Protein AF-A0A4Q5XH71-F1 (afdb_monomer)

Foldseek 3Di:
DDDPPPPPQAEEEEEEEDQFDLDDDPDDDVRRDYPYQYADPPHFLVNSLVVLLVVLVVCVVVVHAHQEYEYGAHLDPDPSNLVSSLSSQLSQQVRNLVDPNHEYEYEGEDDPDDDDCRSSNVSVVSSPVVCDPGPYHYHYHYHYDDPDDDDPPDPDPCPPPDDDDDD

Structure (mmCIF, N/CA/C/O backbone):
data_AF-A0A4Q5XH71-F1
#
_entry.id   AF-A0A4Q5XH71-F1
#
loop_
_atom_site.group_PDB
_atom_site.id
_atom_site.type_symbol
_atom_site.label_atom_id
_atom_site.label_alt_id
_atom_site.label_comp_id
_atom_site.label_asym_id
_atom_site.label_entity_id
_atom_site.label_seq_id
_atom_site.pdbx_PDB_ins_code
_atom_site.Cartn_x
_atom_site.Cartn_y
_atom_site.Cartn_z
_atom_site.occupancy
_atom_site.B_iso_or_equiv
_atom_site.auth_seq_id
_atom_site.auth_comp_id
_atom_site.auth_asym_id
_atom_site.auth_atom_id
_atom_site.pdbx_PDB_model_num
ATOM 1 N N . MET A 1 1 ? 7.180 3.503 -44.249 1.00 38.59 1 MET A N 1
ATOM 2 C CA . MET A 1 1 ? 6.411 2.647 -43.318 1.00 38.59 1 MET A CA 1
ATOM 3 C C . MET A 1 1 ? 6.768 3.055 -41.897 1.00 38.59 1 MET A C 1
ATOM 5 O O . MET A 1 1 ? 7.850 2.720 -41.433 1.00 38.59 1 MET A O 1
ATOM 9 N N . GLN A 1 2 ? 5.926 3.861 -41.247 1.00 34.91 2 GLN A N 1
ATOM 10 C CA . GLN A 1 2 ? 6.113 4.229 -39.842 1.00 34.91 2 GLN A CA 1
ATOM 11 C C . GLN A 1 2 ? 5.672 3.042 -38.981 1.00 34.91 2 GLN A C 1
ATOM 13 O O . GLN A 1 2 ? 4.511 2.646 -39.003 1.00 34.91 2 GLN A O 1
ATOM 18 N N . ARG A 1 3 ? 6.624 2.433 -38.270 1.00 35.69 3 ARG A N 1
ATOM 19 C CA . ARG A 1 3 ? 6.344 1.479 -37.196 1.00 35.69 3 ARG A CA 1
ATOM 20 C C . ARG A 1 3 ? 5.726 2.287 -36.057 1.00 35.69 3 ARG A C 1
ATOM 22 O O . ARG A 1 3 ? 6.446 2.965 -35.331 1.00 35.69 3 ARG A O 1
ATOM 29 N N . THR A 1 4 ? 4.405 2.256 -35.925 1.00 38.50 4 THR A N 1
ATOM 30 C CA . THR A 1 4 ? 3.737 2.710 -34.704 1.00 38.50 4 THR A CA 1
ATOM 31 C C . THR A 1 4 ? 4.203 1.775 -33.595 1.00 38.50 4 THR A C 1
ATOM 33 O O . THR A 1 4 ? 3.807 0.611 -33.554 1.00 38.50 4 THR A O 1
ATOM 36 N N . LEU A 1 5 ? 5.132 2.242 -32.759 1.00 42.19 5 LEU A N 1
ATOM 37 C CA . LEU A 1 5 ? 5.493 1.550 -31.530 1.00 42.19 5 LEU A CA 1
ATOM 38 C C . LEU A 1 5 ? 4.205 1.457 -30.716 1.00 42.19 5 LEU A C 1
ATOM 40 O O . LEU A 1 5 ? 3.670 2.481 -30.296 1.00 42.19 5 LEU A O 1
ATOM 44 N N . ALA A 1 6 ? 3.674 0.246 -30.556 1.00 41.06 6 ALA A N 1
ATOM 45 C CA . ALA A 1 6 ? 2.669 -0.004 -29.544 1.00 41.06 6 ALA A CA 1
ATOM 46 C C . ALA A 1 6 ? 3.297 0.437 -28.221 1.00 41.06 6 ALA A C 1
ATOM 48 O O . ALA A 1 6 ? 4.255 -0.173 -27.750 1.00 41.06 6 ALA A O 1
ATOM 49 N N . THR A 1 7 ? 2.835 1.556 -27.673 1.00 49.91 7 THR A N 1
ATOM 50 C CA . THR A 1 7 ? 3.187 1.959 -26.318 1.00 49.91 7 THR A CA 1
ATOM 51 C C . THR A 1 7 ? 2.694 0.839 -25.418 1.00 49.91 7 THR A C 1
ATOM 53 O O . THR A 1 7 ? 1.482 0.672 -25.275 1.00 49.91 7 THR A O 1
ATOM 56 N N . SER A 1 8 ? 3.611 0.020 -24.896 1.00 56.09 8 SER A N 1
ATOM 57 C CA . SER A 1 8 ? 3.286 -1.026 -23.930 1.00 56.09 8 SER A CA 1
ATOM 58 C C . SER A 1 8 ? 2.454 -0.395 -22.821 1.00 56.09 8 SER A C 1
ATOM 60 O O . SER A 1 8 ? 2.914 0.516 -22.131 1.00 56.09 8 SER A O 1
ATOM 62 N N . ARG A 1 9 ? 1.191 -0.811 -22.732 1.00 65.25 9 ARG A N 1
ATOM 63 C CA . ARG A 1 9 ? 0.209 -0.241 -21.812 1.00 65.25 9 ARG A CA 1
ATOM 64 C C . ARG A 1 9 ? 0.712 -0.473 -20.388 1.00 65.25 9 ARG A C 1
ATOM 66 O O . ARG A 1 9 ? 0.871 -1.623 -19.981 1.00 65.25 9 ARG A O 1
ATOM 73 N N . LYS A 1 10 ? 1.017 0.597 -19.652 1.00 74.50 10 LYS A N 1
ATOM 74 C CA . LYS A 1 10 ? 1.518 0.485 -18.277 1.00 74.50 10 LYS A CA 1
ATOM 75 C C . LYS A 1 10 ? 0.351 0.115 -17.371 1.00 74.50 10 LYS A C 1
ATOM 77 O O . LYS A 1 10 ? -0.519 0.946 -17.126 1.00 74.50 10 LYS A O 1
ATOM 82 N N . LEU A 1 11 ? 0.320 -1.124 -16.883 1.00 81.94 11 LEU A N 1
ATOM 83 C CA . LEU A 1 11 ? -0.706 -1.557 -15.934 1.00 81.94 11 LEU A CA 1
ATOM 84 C C . LEU A 1 11 ? -0.510 -0.853 -14.589 1.00 81.94 11 LEU A C 1
ATOM 86 O O . LEU A 1 11 ? 0.622 -0.603 -14.164 1.00 81.94 11 LEU A O 1
ATOM 90 N N . ARG A 1 12 ? -1.621 -0.552 -13.914 1.00 86.62 12 ARG A N 1
ATOM 91 C CA . ARG A 1 12 ? -1.637 0.176 -12.640 1.00 86.62 12 ARG A CA 1
ATOM 92 C C . ARG A 1 12 ? -2.593 -0.477 -11.653 1.00 86.62 12 ARG A C 1
ATOM 94 O O . ARG A 1 12 ? -3.620 -1.020 -12.067 1.00 86.62 12 ARG A O 1
ATOM 101 N N . ILE A 1 13 ? -2.291 -0.366 -10.365 1.00 89.69 13 ILE A N 1
ATOM 102 C CA . ILE A 1 13 ? -3.168 -0.821 -9.282 1.00 89.69 13 ILE A CA 1
ATOM 103 C C . ILE A 1 13 ? -3.505 0.335 -8.335 1.00 89.69 13 ILE A C 1
ATOM 105 O O . ILE A 1 13 ? -2.633 1.113 -7.952 1.00 89.69 13 ILE A O 1
ATOM 109 N N . LEU A 1 14 ? -4.783 0.453 -7.980 1.00 90.81 14 LEU A N 1
ATOM 110 C CA . LEU A 1 14 ? -5.302 1.397 -6.997 1.00 90.81 14 LEU A CA 1
ATOM 111 C C . LEU A 1 14 ? -5.895 0.616 -5.830 1.00 90.81 14 LEU A C 1
ATOM 113 O O . LEU A 1 14 ? -6.862 -0.126 -6.004 1.00 90.81 14 LEU A O 1
ATOM 117 N N . VAL A 1 15 ? -5.332 0.812 -4.647 1.00 92.62 15 VAL A N 1
ATOM 118 C CA . VAL A 1 15 ? -5.810 0.238 -3.394 1.00 92.62 15 VAL A CA 1
ATOM 119 C C . VAL A 1 15 ? -6.383 1.363 -2.539 1.00 92.62 15 VAL A C 1
ATOM 121 O O . VAL A 1 15 ? -5.739 2.393 -2.359 1.00 92.62 15 VAL A O 1
ATOM 124 N N . VAL A 1 16 ? -7.613 1.198 -2.054 1.00 91.75 16 VAL A N 1
ATOM 125 C CA . VAL A 1 16 ? -8.345 2.253 -1.336 1.00 91.75 16 VAL A CA 1
ATOM 126 C C . VAL A 1 16 ? -8.835 1.725 0.001 1.00 91.75 16 VAL A C 1
ATOM 128 O O . VAL A 1 16 ? -9.719 0.867 0.035 1.00 91.75 16 VAL A O 1
ATOM 131 N N . GLU A 1 17 ? -8.286 2.251 1.092 1.00 92.06 17 GLU A N 1
ATOM 132 C CA . GLU A 1 17 ? -8.767 1.976 2.446 1.00 92.06 17 GLU A CA 1
ATOM 133 C C . GLU A 1 17 ? -10.147 2.593 2.690 1.00 92.06 17 GLU A C 1
ATOM 135 O O . GLU A 1 17 ? -10.548 3.600 2.095 1.00 92.06 17 GLU A O 1
ATOM 140 N N . ARG A 1 18 ? -10.898 2.003 3.618 1.00 89.56 18 ARG A N 1
ATOM 141 C CA . ARG A 1 18 ? -12.190 2.543 4.025 1.00 89.56 18 ARG A CA 1
ATOM 142 C C . ARG A 1 18 ? -11.977 3.851 4.783 1.00 89.56 18 ARG A C 1
ATOM 144 O O . ARG A 1 18 ? -11.308 3.873 5.803 1.00 89.56 18 ARG A O 1
ATOM 151 N N . GLY A 1 19 ? -12.632 4.918 4.332 1.00 83.81 19 GLY A N 1
ATOM 152 C CA . GLY A 1 19 ? -12.467 6.252 4.921 1.00 83.81 19 GLY A CA 1
ATOM 153 C C . GLY A 1 19 ? -11.311 7.047 4.311 1.00 83.81 19 GLY A C 1
ATOM 154 O O . GLY A 1 19 ? -11.119 8.200 4.682 1.00 83.81 19 GLY A O 1
ATOM 155 N N . ALA A 1 20 ? -10.591 6.471 3.342 1.00 83.75 20 ALA A N 1
ATOM 156 C CA . ALA A 1 20 ? -9.659 7.213 2.509 1.00 83.75 20 ALA A CA 1
ATOM 157 C C . ALA A 1 20 ? -10.387 8.301 1.688 1.00 83.75 20 ALA A C 1
ATOM 159 O O . ALA A 1 20 ? -11.577 8.158 1.371 1.00 83.75 20 ALA A O 1
ATOM 160 N N . PRO A 1 21 ? -9.695 9.391 1.311 1.00 73.06 21 PRO A N 1
ATOM 161 C CA . PRO A 1 21 ? -10.295 10.478 0.548 1.00 73.06 21 PRO A CA 1
ATOM 162 C C . PRO A 1 21 ? -10.870 9.992 -0.791 1.00 73.06 21 PRO A C 1
ATOM 164 O O . PRO A 1 21 ? -10.240 9.261 -1.551 1.00 73.06 21 PRO A O 1
ATOM 167 N N . SER A 1 22 ? -12.069 10.471 -1.126 1.00 64.06 22 SER A N 1
ATOM 168 C CA . SER A 1 22 ? -12.858 10.057 -2.299 1.00 64.06 22 SER A CA 1
ATOM 169 C C . SER A 1 22 ? -12.345 10.579 -3.650 1.00 64.06 22 SER A C 1
ATOM 171 O O . SER A 1 22 ? -12.979 10.374 -4.680 1.00 64.06 22 SER A O 1
ATOM 173 N N . ARG A 1 23 ? -11.182 11.235 -3.687 1.00 61.84 23 ARG A N 1
ATOM 174 C CA . ARG A 1 23 ? -10.465 11.567 -4.927 1.00 61.84 23 ARG A CA 1
ATOM 175 C C . ARG A 1 23 ? -9.049 11.022 -4.808 1.00 61.84 23 ARG A C 1
ATOM 177 O O . ARG A 1 23 ? -8.373 11.417 -3.874 1.00 61.84 23 ARG A O 1
ATOM 184 N N . GLY A 1 24 ? -8.591 10.203 -5.754 1.00 55.28 24 GLY A N 1
ATOM 185 C CA . GLY A 1 24 ? -7.161 9.909 -5.948 1.00 55.28 24 GLY A CA 1
ATOM 186 C C . GLY A 1 24 ? -6.452 11.065 -6.661 1.00 55.28 24 GLY A C 1
ATOM 187 O O . GLY A 1 24 ? -7.115 11.966 -7.186 1.00 55.28 24 GLY A O 1
ATOM 188 N N . GLY A 1 25 ? -5.125 11.152 -6.565 1.00 52.38 25 GLY A N 1
ATOM 189 C CA . GLY A 1 25 ? -4.332 12.257 -7.103 1.00 52.38 25 GLY A CA 1
ATOM 190 C C . GLY A 1 25 ? -4.459 12.317 -8.615 1.00 52.38 25 GLY A C 1
ATOM 191 O O . GLY A 1 25 ? -4.619 11.295 -9.283 1.00 52.38 25 GLY A O 1
ATOM 192 N N . SER A 1 26 ? -4.441 13.526 -9.169 1.00 49.66 26 SER A N 1
ATOM 193 C CA . SER A 1 26 ? -4.494 13.773 -10.608 1.00 49.66 26 SER A CA 1
ATOM 194 C C . SER A 1 26 ? -3.313 13.098 -11.319 1.00 49.66 26 SER A C 1
ATOM 196 O O . SER A 1 26 ? -2.211 13.631 -11.341 1.00 49.66 26 SER A O 1
ATOM 198 N N . GLY A 1 27 ? -3.555 11.923 -11.895 1.00 51.88 27 GLY A N 1
ATOM 199 C CA . GLY A 1 27 ? -2.577 11.169 -12.696 1.00 51.88 27 GLY A CA 1
ATOM 200 C C . GLY A 1 27 ? -3.168 9.966 -13.443 1.00 51.88 27 GLY A C 1
ATOM 201 O O . GLY A 1 27 ? -2.504 9.342 -14.275 1.00 51.88 27 GLY A O 1
ATOM 202 N N . TRP A 1 28 ? -4.436 9.649 -13.178 1.00 56.28 28 TRP A N 1
ATOM 203 C CA . TRP A 1 28 ? -5.183 8.592 -13.843 1.00 56.28 28 TRP A CA 1
ATOM 204 C C . TRP A 1 28 ? -5.769 9.131 -15.144 1.00 56.28 28 TRP A C 1
ATOM 206 O O . TRP A 1 28 ? -6.770 9.841 -15.141 1.00 56.28 28 TRP A O 1
ATOM 216 N N . THR A 1 29 ? -5.128 8.818 -16.266 1.00 52.59 29 THR A N 1
ATOM 217 C CA . THR A 1 29 ? -5.777 8.914 -17.572 1.00 52.59 29 THR A CA 1
ATOM 218 C C . THR A 1 29 ? -6.475 7.582 -17.848 1.00 52.59 29 THR A C 1
ATOM 220 O O . THR A 1 29 ? -5.894 6.515 -17.644 1.00 52.59 29 THR A O 1
ATOM 223 N N . ASP A 1 30 ? -7.724 7.630 -18.319 1.00 51.88 30 ASP A N 1
ATOM 224 C CA . ASP A 1 30 ? -8.590 6.458 -18.571 1.00 51.88 30 ASP A CA 1
ATOM 225 C C . ASP A 1 30 ? -7.985 5.408 -19.527 1.00 51.88 30 ASP A C 1
ATOM 227 O O . ASP A 1 30 ? -8.484 4.288 -19.650 1.00 51.88 30 ASP A O 1
ATOM 231 N N . ALA A 1 31 ? -6.892 5.753 -20.210 1.00 48.69 31 ALA A N 1
ATOM 232 C CA . ALA A 1 31 ? -6.259 4.934 -21.228 1.00 48.69 31 ALA A CA 1
ATOM 233 C C . ALA A 1 31 ? -5.644 3.627 -20.696 1.00 48.69 31 ALA A C 1
ATOM 235 O O . ALA A 1 31 ? -5.498 2.703 -21.490 1.00 48.69 31 ALA A O 1
ATOM 236 N N . ASP A 1 32 ? -5.361 3.478 -19.394 1.00 56.06 32 ASP A N 1
ATOM 237 C CA . ASP A 1 32 ? -4.611 2.321 -18.853 1.00 56.06 32 ASP A CA 1
ATOM 238 C C . ASP A 1 32 ? -5.394 1.377 -17.919 1.00 56.06 32 ASP A C 1
ATOM 240 O O . ASP A 1 32 ? -4.880 0.311 -17.599 1.00 56.06 32 ASP A O 1
ATOM 244 N N . GLY A 1 33 ? -6.641 1.696 -17.548 1.00 60.84 33 GLY A N 1
ATOM 245 C CA . GLY A 1 33 ? -7.542 0.799 -16.803 1.00 60.84 33 GLY A CA 1
ATOM 246 C C . GLY A 1 33 ? -6.988 0.264 -15.466 1.00 60.84 33 GLY A C 1
ATOM 247 O O . GLY A 1 33 ? -6.456 -0.846 -15.451 1.00 60.84 33 GLY A O 1
ATOM 248 N N . PRO A 1 34 ? -7.129 0.990 -14.335 1.00 73.31 34 PRO A N 1
ATOM 249 C CA . PRO A 1 34 ? -6.729 0.489 -13.018 1.00 73.31 34 PRO A CA 1
ATOM 250 C C . PRO A 1 34 ? -7.267 -0.903 -12.706 1.00 73.31 34 PRO A C 1
ATOM 252 O O . PRO A 1 34 ? -8.466 -1.157 -12.842 1.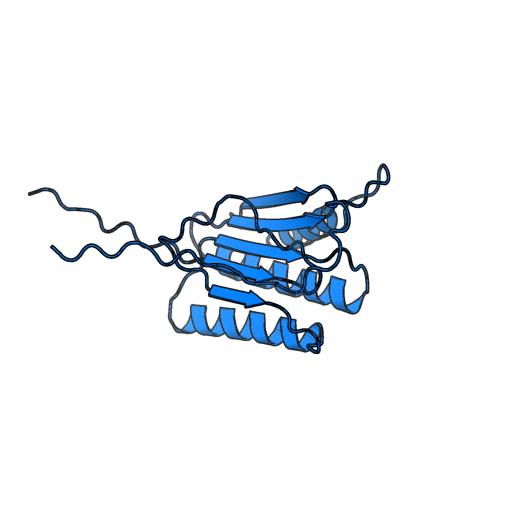00 73.31 34 PRO A O 1
ATOM 255 N N . VAL A 1 35 ? -6.426 -1.741 -12.107 1.00 87.25 35 VAL A N 1
ATOM 256 C CA . VAL A 1 35 ? -6.928 -2.750 -11.176 1.00 87.25 35 VAL A CA 1
ATOM 257 C C . VAL A 1 35 ? -7.280 -2.038 -9.874 1.00 87.25 35 VAL A C 1
ATOM 259 O O . VAL A 1 35 ? -6.409 -1.498 -9.205 1.00 87.25 35 VAL A O 1
ATOM 262 N N . LEU A 1 36 ? -8.565 -2.006 -9.532 1.00 89.12 36 LEU A N 1
ATOM 263 C CA . LEU A 1 36 ? -9.069 -1.348 -8.329 1.00 89.12 36 LEU A CA 1
ATOM 264 C C . LEU A 1 36 ? -9.366 -2.376 -7.232 1.00 89.12 36 LEU A C 1
ATOM 266 O O . LEU A 1 36 ? -10.096 -3.340 -7.464 1.00 89.12 36 LEU A O 1
ATOM 270 N N . VAL A 1 37 ? -8.851 -2.134 -6.027 1.00 92.44 37 VAL A N 1
ATOM 271 C CA . VAL A 1 37 ? -9.149 -2.909 -4.818 1.00 92.44 37 VAL A CA 1
ATOM 272 C C . VAL A 1 37 ? -9.565 -1.942 -3.706 1.00 92.44 37 VAL A C 1
ATOM 274 O O . VAL A 1 37 ? -8.736 -1.267 -3.110 1.00 92.44 37 VAL A O 1
ATOM 277 N N . MET A 1 38 ? -10.869 -1.841 -3.438 1.00 93.25 38 MET A N 1
ATOM 278 C CA . MET A 1 38 ? -11.417 -0.964 -2.389 1.00 93.25 38 MET A CA 1
ATOM 279 C C . MET A 1 38 ? -11.862 -1.766 -1.174 1.00 93.25 38 MET A C 1
ATOM 281 O O . MET A 1 38 ? -12.571 -2.757 -1.359 1.00 93.25 38 MET A O 1
ATOM 285 N N . GLN A 1 39 ? -11.531 -1.313 0.034 1.00 94.00 39 GLN A N 1
ATOM 286 C CA . GLN A 1 39 ? -11.989 -1.930 1.277 1.00 94.00 39 GLN A CA 1
ATOM 287 C C . GLN A 1 39 ? -13.507 -1.774 1.445 1.00 94.00 39 GLN A C 1
ATOM 289 O O . GLN A 1 39 ? -14.052 -0.670 1.358 1.00 94.00 39 GLN A O 1
ATOM 294 N N . MET A 1 40 ? -14.211 -2.879 1.692 1.00 93.62 40 MET A N 1
ATOM 295 C CA . MET A 1 40 ? -15.670 -2.880 1.840 1.00 93.62 40 MET A CA 1
ATOM 296 C C . MET A 1 40 ? -16.098 -2.476 3.260 1.00 93.62 40 MET A C 1
ATOM 298 O O . MET A 1 40 ? -15.362 -2.646 4.228 1.00 93.62 40 MET A O 1
ATOM 302 N N . LYS A 1 41 ? -17.331 -1.968 3.416 1.00 89.12 41 LYS A N 1
ATOM 303 C CA . LYS A 1 41 ? -17.850 -1.434 4.695 1.00 89.12 41 LYS A CA 1
ATOM 304 C C . LYS A 1 41 ? -17.729 -2.411 5.876 1.00 89.12 41 LYS A C 1
ATOM 306 O O . LYS A 1 41 ? -17.531 -1.962 6.996 1.00 89.12 41 LYS A O 1
ATOM 311 N N . SER A 1 42 ? -17.864 -3.712 5.654 1.00 91.88 42 SER A N 1
ATOM 312 C CA . SER A 1 42 ? -17.792 -4.746 6.699 1.00 91.88 42 SER A CA 1
ATOM 313 C C . SER A 1 42 ? -16.533 -5.611 6.610 1.00 91.88 42 SER A C 1
ATOM 315 O O . SER A 1 42 ? -16.479 -6.671 7.223 1.00 91.88 42 SER A O 1
ATOM 317 N N . GLU A 1 43 ? -15.554 -5.212 5.800 1.00 94.69 43 GLU A N 1
ATOM 318 C CA . GLU A 1 43 ? -14.326 -5.975 5.602 1.00 94.69 43 GLU A CA 1
ATOM 319 C C . GLU A 1 43 ? -13.313 -5.634 6.692 1.00 94.69 43 GLU A C 1
ATOM 321 O O . GLU A 1 43 ? -12.993 -4.461 6.915 1.00 94.69 43 GLU A O 1
ATOM 326 N N . THR A 1 44 ? -12.811 -6.664 7.374 1.00 95.38 44 THR A N 1
ATOM 327 C CA . THR A 1 44 ? -11.733 -6.504 8.352 1.00 95.38 44 THR A CA 1
ATOM 328 C C . THR A 1 44 ? -10.438 -6.092 7.645 1.00 95.38 44 THR A C 1
ATOM 330 O O . THR A 1 44 ? -10.250 -6.446 6.476 1.00 95.38 44 THR A O 1
ATOM 333 N N . PRO A 1 45 ? -9.513 -5.397 8.331 1.00 94.81 45 PRO A N 1
ATOM 334 C CA . PRO A 1 45 ? -8.210 -5.064 7.756 1.00 94.81 45 PRO A CA 1
ATOM 335 C C . PRO A 1 45 ? -7.476 -6.296 7.194 1.00 94.81 45 PRO A C 1
ATOM 337 O O . PRO A 1 45 ? -7.030 -6.282 6.052 1.00 94.81 45 PRO A O 1
ATOM 340 N N . SER A 1 46 ? -7.483 -7.419 7.916 1.00 96.12 46 SER A N 1
ATOM 341 C CA . SER A 1 46 ? -6.868 -8.676 7.464 1.00 96.12 46 SER A CA 1
ATOM 342 C C . SER A 1 46 ? -7.494 -9.273 6.196 1.00 96.12 46 SER A C 1
ATOM 344 O O . SER A 1 46 ? -6.776 -9.756 5.322 1.00 96.12 46 SER A O 1
ATOM 346 N N . ALA A 1 47 ? -8.824 -9.235 6.057 1.00 97.25 47 ALA A N 1
ATOM 347 C CA . ALA A 1 47 ? -9.502 -9.723 4.855 1.00 97.25 47 ALA A CA 1
ATOM 348 C C . ALA A 1 47 ? -9.202 -8.824 3.645 1.00 97.25 47 ALA A C 1
ATOM 350 O O . ALA A 1 47 ? -9.004 -9.314 2.531 1.00 97.25 47 ALA A O 1
ATOM 351 N N . PHE A 1 48 ? -9.111 -7.513 3.881 1.00 96.88 48 PHE A N 1
ATOM 352 C CA . PHE A 1 48 ? -8.699 -6.549 2.871 1.00 96.88 48 PHE A CA 1
ATOM 353 C C . PHE A 1 48 ? -7.249 -6.776 2.424 1.00 96.88 48 PHE A C 1
ATOM 355 O O . PHE A 1 48 ? -6.995 -6.852 1.221 1.00 96.88 48 PHE A O 1
ATOM 362 N N . GLU A 1 49 ? -6.324 -6.967 3.373 1.00 97.38 49 GLU A N 1
ATOM 363 C CA . GLU A 1 49 ? -4.927 -7.342 3.118 1.00 97.38 49 GLU A CA 1
ATOM 364 C C . GLU A 1 49 ? -4.854 -8.565 2.201 1.00 97.38 49 GLU A C 1
ATOM 366 O O . GLU A 1 49 ? -4.257 -8.509 1.124 1.00 97.38 49 GLU A O 1
ATOM 371 N N . GLN A 1 50 ? -5.527 -9.652 2.591 1.00 97.75 50 GLN A N 1
ATOM 372 C CA . GLN A 1 50 ? -5.524 -10.904 1.845 1.00 97.75 50 GLN A CA 1
ATOM 373 C C . GLN A 1 50 ? -6.005 -10.701 0.404 1.00 97.75 50 GLN A C 1
ATOM 375 O O . GLN A 1 50 ? -5.357 -11.173 -0.527 1.00 97.75 50 GLN A O 1
ATOM 380 N N . ARG A 1 51 ? -7.090 -9.951 0.193 1.00 97.19 51 ARG A N 1
ATOM 381 C CA . ARG A 1 51 ? -7.629 -9.699 -1.150 1.00 97.19 51 ARG A CA 1
ATOM 382 C C . ARG A 1 51 ? -6.687 -8.867 -2.022 1.00 97.19 51 ARG A C 1
ATOM 384 O O . ARG A 1 51 ? -6.613 -9.090 -3.233 1.00 97.19 51 ARG A O 1
ATOM 391 N N . VAL A 1 52 ? -5.956 -7.920 -1.434 1.00 96.62 52 VAL A N 1
ATOM 392 C CA . VAL A 1 52 ? -4.907 -7.176 -2.147 1.00 96.62 52 VAL A CA 1
ATOM 393 C C . VAL A 1 52 ? -3.773 -8.120 -2.554 1.00 96.62 52 VAL A C 1
ATOM 395 O O . VAL A 1 52 ? -3.386 -8.130 -3.723 1.00 96.62 52 VAL A O 1
ATOM 398 N N . LEU A 1 53 ? -3.284 -8.950 -1.629 1.00 96.62 53 LEU A N 1
ATOM 399 C CA . LEU A 1 53 ? -2.212 -9.914 -1.894 1.00 96.62 53 LEU A CA 1
ATOM 400 C C . LEU A 1 53 ? -2.612 -10.950 -2.949 1.00 96.62 53 LEU A C 1
ATOM 402 O O . LEU A 1 53 ? -1.838 -11.221 -3.864 1.00 96.62 53 LEU A O 1
ATOM 406 N N . GLU A 1 54 ? -3.835 -11.476 -2.885 1.00 96.19 54 GLU A N 1
ATOM 407 C CA . GLU A 1 54 ? -4.392 -12.369 -3.904 1.00 96.19 54 GLU A CA 1
ATOM 408 C C . GLU A 1 54 ? -4.401 -11.699 -5.280 1.00 96.19 54 GLU A C 1
ATOM 410 O O . GLU A 1 54 ? -4.063 -12.325 -6.287 1.00 96.19 54 GLU A O 1
ATOM 415 N N . ARG A 1 55 ? -4.736 -10.405 -5.347 1.00 93.94 55 ARG A N 1
ATOM 416 C CA . ARG A 1 55 ? -4.750 -9.672 -6.615 1.00 93.94 55 ARG A CA 1
ATOM 417 C C . ARG A 1 55 ? -3.351 -9.481 -7.196 1.00 93.94 55 ARG A C 1
ATOM 419 O O . ARG A 1 55 ? -3.204 -9.610 -8.413 1.00 93.94 55 ARG A O 1
ATOM 426 N N . LEU A 1 56 ? -2.358 -9.202 -6.352 1.00 92.88 56 LEU A N 1
ATOM 427 C CA . LEU A 1 56 ? -0.952 -9.121 -6.755 1.00 92.88 56 LEU A CA 1
ATOM 428 C C . LEU A 1 56 ? -0.432 -10.483 -7.222 1.00 92.88 56 LEU A C 1
ATOM 430 O O . LEU A 1 56 ? 0.123 -10.572 -8.313 1.00 92.88 56 LEU A O 1
ATOM 434 N N . ALA A 1 57 ? -0.708 -11.552 -6.474 1.00 92.88 57 ALA A N 1
ATOM 435 C CA . ALA A 1 57 ? -0.310 -12.909 -6.839 1.00 92.88 57 ALA A CA 1
ATOM 436 C C . ALA A 1 57 ? -0.923 -13.359 -8.177 1.00 92.88 57 ALA A C 1
ATOM 438 O O . ALA A 1 57 ? -0.250 -13.981 -8.999 1.00 92.88 57 ALA A O 1
ATOM 439 N N . LEU A 1 58 ? -2.193 -13.018 -8.436 1.00 91.88 58 LEU A N 1
ATOM 440 C CA . LEU A 1 58 ? -2.831 -13.260 -9.733 1.00 91.88 58 LEU A CA 1
ATOM 441 C C . LEU A 1 58 ? -2.138 -12.485 -10.861 1.00 91.88 58 LEU A C 1
ATOM 443 O O . LEU A 1 58 ? -1.912 -13.050 -11.927 1.00 91.88 58 LEU A O 1
ATOM 447 N N . ALA A 1 59 ? -1.789 -11.215 -10.634 1.00 89.25 59 ALA A N 1
ATOM 448 C CA . ALA A 1 59 ? -1.073 -10.416 -11.624 1.00 89.25 59 ALA A CA 1
ATOM 449 C C . ALA A 1 59 ? 0.307 -11.017 -11.939 1.00 89.25 59 ALA A C 1
ATOM 451 O O . ALA A 1 59 ? 0.636 -11.198 -13.107 1.00 89.25 59 ALA A O 1
ATOM 452 N N . GLU A 1 60 ? 1.063 -11.419 -10.917 1.00 89.44 60 GLU A N 1
ATOM 453 C CA . GLU A 1 60 ? 2.370 -12.070 -11.076 1.00 89.44 60 GLU A CA 1
ATOM 454 C C . GLU A 1 60 ? 2.268 -13.384 -11.850 1.00 89.44 60 GLU A C 1
ATOM 456 O O . GLU A 1 60 ? 3.041 -13.618 -12.780 1.00 89.44 60 GLU A O 1
ATOM 461 N N . ARG A 1 61 ? 1.281 -14.221 -11.512 1.00 89.56 61 ARG A N 1
ATOM 462 C CA . ARG A 1 61 ? 1.037 -15.494 -12.200 1.00 89.56 61 ARG A CA 1
ATOM 463 C C . ARG A 1 61 ? 0.715 -15.296 -13.679 1.00 89.56 61 ARG A C 1
ATOM 465 O O . ARG A 1 61 ? 1.162 -16.082 -14.510 1.00 89.56 61 ARG A O 1
ATOM 472 N N . ASP A 1 62 ? -0.048 -14.258 -13.998 1.00 87.31 62 ASP A N 1
ATOM 473 C CA . ASP A 1 6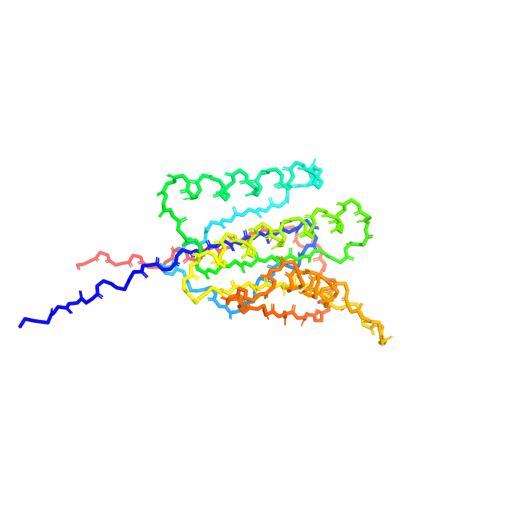2 ? -0.470 -13.949 -15.363 1.00 87.31 62 ASP A CA 1
ATOM 474 C C . ASP A 1 62 ? 0.584 -13.109 -16.127 1.00 87.31 62 ASP A C 1
ATOM 476 O O . ASP A 1 62 ? 0.317 -12.655 -17.239 1.00 87.31 62 ASP A O 1
ATOM 480 N N . LEU A 1 63 ? 1.781 -12.905 -15.550 1.00 84.69 63 LEU A N 1
ATOM 481 C CA . LEU A 1 63 ? 2.867 -12.065 -16.084 1.00 84.69 63 LEU A CA 1
ATOM 482 C C . LEU A 1 63 ? 2.429 -10.617 -16.369 1.00 84.69 63 LEU A C 1
ATOM 484 O O . LEU A 1 63 ? 2.934 -9.942 -17.269 1.00 84.69 63 LEU A O 1
ATOM 488 N N . HIS A 1 64 ? 1.472 -10.132 -15.584 1.00 85.75 64 HIS A N 1
ATOM 489 C CA . HIS A 1 64 ? 1.037 -8.748 -15.576 1.00 85.75 64 HIS A CA 1
ATOM 490 C C . HIS A 1 64 ? 1.839 -7.961 -14.542 1.00 85.75 64 HIS A C 1
ATOM 492 O O . HIS A 1 64 ? 1.832 -8.272 -13.353 1.00 85.75 64 HIS A O 1
ATOM 498 N N . HIS A 1 65 ? 2.492 -6.899 -15.003 1.00 84.81 65 HIS A N 1
ATOM 499 C CA . HIS A 1 65 ? 3.370 -6.082 -14.173 1.00 84.81 65 HIS A CA 1
ATOM 500 C 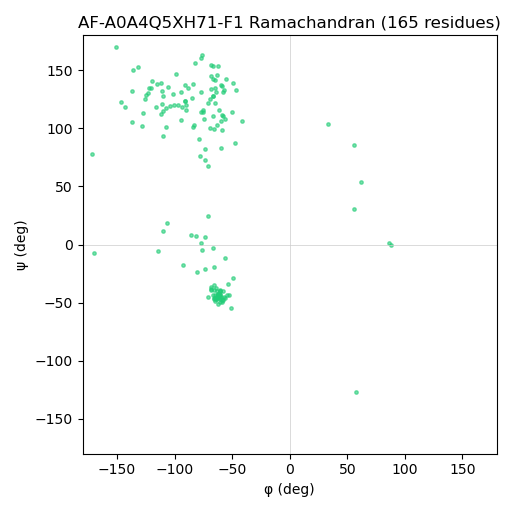C . HIS A 1 65 ? 2.751 -4.713 -13.921 1.00 84.81 65 HIS A C 1
ATOM 502 O O . HIS A 1 65 ? 2.581 -3.918 -14.856 1.00 84.81 65 HIS A O 1
ATOM 508 N N . PHE A 1 66 ? 2.426 -4.415 -12.661 1.00 87.44 66 PHE A N 1
ATOM 509 C CA . PHE A 1 66 ? 2.022 -3.063 -12.293 1.00 87.44 66 PHE A CA 1
ATOM 510 C C . PHE A 1 66 ? 3.251 -2.158 -12.242 1.00 87.44 66 PHE A C 1
ATOM 512 O O . PHE A 1 66 ? 4.135 -2.329 -11.409 1.00 87.44 66 PHE A O 1
ATOM 519 N N . HIS A 1 67 ? 3.284 -1.167 -13.129 1.00 86.62 67 HIS A N 1
ATOM 520 C CA . HIS A 1 67 ? 4.349 -0.161 -13.169 1.00 86.62 67 HIS A CA 1
ATOM 521 C C . HIS A 1 67 ? 4.114 0.935 -12.126 1.00 86.62 67 HIS A C 1
ATOM 523 O O . HIS A 1 67 ? 5.038 1.620 -11.697 1.00 86.62 67 HIS A O 1
ATOM 529 N N . THR A 1 68 ? 2.855 1.099 -11.724 1.00 87.44 68 THR A N 1
ATOM 530 C CA . THR A 1 68 ? 2.437 2.098 -10.753 1.00 87.44 68 THR A CA 1
ATOM 531 C C . THR A 1 68 ? 1.446 1.486 -9.777 1.00 87.44 68 THR A C 1
ATOM 533 O O . THR A 1 68 ? 0.466 0.859 -10.194 1.00 87.44 68 THR A O 1
ATOM 536 N N . ALA A 1 69 ? 1.673 1.717 -8.489 1.00 90.25 69 ALA A N 1
ATOM 537 C CA . ALA A 1 69 ? 0.733 1.405 -7.427 1.00 90.25 69 ALA A CA 1
ATOM 538 C C . ALA A 1 69 ? 0.341 2.677 -6.681 1.00 90.25 69 ALA A C 1
ATOM 540 O O . ALA A 1 69 ? 1.182 3.528 -6.401 1.00 90.25 69 ALA A O 1
ATOM 541 N N . THR A 1 70 ? -0.930 2.791 -6.321 1.00 90.38 70 THR A N 1
ATOM 542 C CA . THR A 1 70 ? -1.419 3.848 -5.436 1.00 90.38 70 THR A CA 1
ATOM 543 C C . THR A 1 70 ? -2.134 3.218 -4.255 1.00 90.38 70 THR A C 1
ATOM 545 O O . THR A 1 70 ? -3.032 2.402 -4.452 1.00 90.38 70 THR A O 1
ATOM 548 N N . LEU A 1 71 ? -1.761 3.623 -3.044 1.00 92.06 71 LEU A N 1
ATOM 549 C CA . LEU A 1 71 ? -2.468 3.305 -1.810 1.00 92.06 71 LEU A CA 1
ATOM 550 C C . LEU A 1 71 ? -3.085 4.591 -1.254 1.00 92.06 71 LEU A C 1
ATOM 552 O O . LEU A 1 71 ? -2.361 5.498 -0.845 1.00 92.06 71 LEU A O 1
ATOM 556 N N . LEU A 1 72 ? -4.417 4.667 -1.259 1.00 89.44 72 LEU A N 1
ATOM 557 C CA . LEU A 1 72 ? -5.169 5.721 -0.579 1.00 89.44 72 LEU A CA 1
ATOM 558 C C . LEU A 1 72 ? -5.476 5.252 0.842 1.00 89.44 72 LEU A C 1
ATOM 560 O O . LEU A 1 72 ? -6.211 4.278 1.019 1.00 89.44 72 LEU A O 1
ATOM 564 N N . THR A 1 73 ? -4.930 5.946 1.832 1.00 88.31 73 THR A N 1
ATOM 565 C CA . THR A 1 73 ? -5.046 5.585 3.244 1.00 88.31 73 THR A CA 1
ATOM 566 C C . THR A 1 73 ? -6.133 6.401 3.933 1.00 88.31 73 THR A C 1
ATOM 568 O O . THR A 1 73 ? -6.374 7.568 3.605 1.00 88.31 73 THR A O 1
ATOM 571 N N . ALA A 1 74 ? -6.798 5.789 4.905 1.00 83.69 74 ALA A N 1
ATOM 572 C CA . ALA A 1 74 ? -7.648 6.500 5.851 1.00 83.69 74 ALA A CA 1
ATOM 573 C C . ALA A 1 74 ? -6.790 7.220 6.906 1.00 83.69 74 ALA A C 1
ATOM 575 O O . ALA A 1 74 ? -5.627 6.868 7.098 1.00 83.69 74 ALA A O 1
ATOM 576 N N . SER A 1 75 ? -7.369 8.184 7.628 1.00 79.94 75 SER A N 1
ATOM 577 C CA . SER A 1 75 ? -6.722 8.808 8.797 1.00 79.94 75 SER A CA 1
ATOM 578 C C . SER A 1 75 ? -6.767 7.941 10.062 1.00 79.94 75 SER A C 1
ATOM 580 O O . SER A 1 75 ? -6.301 8.365 11.111 1.00 79.94 75 SER A O 1
ATOM 582 N N . SER A 1 76 ? -7.348 6.735 9.992 1.00 81.12 76 SER A N 1
ATO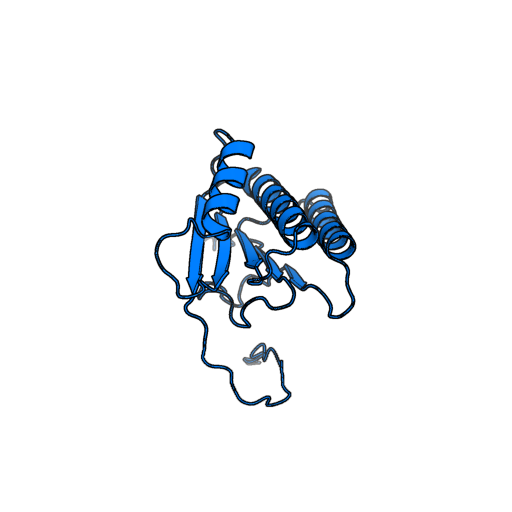M 583 C CA . SER A 1 76 ? -7.406 5.829 11.141 1.00 81.12 76 SER A CA 1
ATOM 584 C C . SER A 1 76 ? -6.009 5.335 11.526 1.00 81.12 76 SER A C 1
ATOM 586 O O . SER A 1 76 ? -5.293 4.774 10.688 1.00 81.12 76 SER A O 1
ATOM 588 N N . GLU A 1 77 ? -5.690 5.490 12.810 1.00 80.69 77 GLU A N 1
ATOM 589 C CA . GLU A 1 77 ? -4.463 5.028 13.472 1.00 80.69 77 GLU A CA 1
ATOM 590 C C . GLU A 1 77 ? -4.719 3.809 14.379 1.00 80.69 77 GLU A C 1
ATOM 592 O O . GLU A 1 77 ? -3.923 3.494 15.262 1.00 80.69 77 GLU A O 1
ATOM 597 N N . GLU A 1 78 ? -5.842 3.105 14.188 1.00 88.12 78 GLU A N 1
ATOM 598 C CA . GLU A 1 78 ? -6.057 1.807 14.836 1.00 88.12 78 GLU A CA 1
ATOM 599 C C . GLU A 1 78 ? -4.932 0.833 14.446 1.00 88.12 78 GLU A C 1
ATOM 601 O O . GLU A 1 78 ? -4.632 0.672 13.261 1.00 88.12 78 GLU A O 1
ATOM 606 N N . GLU A 1 79 ? -4.338 0.155 15.432 1.00 89.19 79 GLU A N 1
ATOM 607 C CA . GLU A 1 79 ? -3.127 -0.668 15.266 1.00 89.19 79 GLU A CA 1
ATOM 608 C C . GLU A 1 79 ? -3.259 -1.728 14.158 1.00 89.19 79 GLU A C 1
ATOM 610 O O . GLU A 1 79 ? -2.369 -1.870 13.315 1.00 89.19 79 GLU A O 1
ATOM 615 N N . ASP A 1 80 ? -4.401 -2.420 14.094 1.00 90.75 80 ASP A N 1
ATOM 616 C CA . ASP A 1 80 ? -4.683 -3.424 13.059 1.00 90.75 80 ASP A CA 1
ATOM 617 C C . ASP A 1 80 ? -4.746 -2.807 11.653 1.00 90.75 80 ASP A C 1
ATOM 619 O O . ASP A 1 80 ? -4.287 -3.407 10.673 1.00 90.75 80 ASP A O 1
ATOM 623 N N . THR A 1 81 ? -5.302 -1.598 11.544 1.00 90.69 81 THR A N 1
ATOM 624 C CA . THR A 1 81 ? -5.399 -0.857 10.281 1.00 90.69 81 THR A CA 1
ATOM 625 C C . THR A 1 81 ? -4.021 -0.360 9.853 1.00 90.69 81 THR A C 1
ATOM 627 O O . THR A 1 81 ? -3.642 -0.556 8.699 1.00 90.69 81 THR A O 1
ATOM 630 N N . ALA A 1 82 ? -3.237 0.204 10.774 1.00 90.94 82 ALA A N 1
ATOM 631 C CA . ALA A 1 82 ? -1.873 0.657 10.510 1.00 90.94 82 ALA A CA 1
ATOM 632 C C . ALA A 1 82 ? -0.952 -0.503 10.084 1.00 90.94 82 ALA A C 1
ATOM 634 O O . ALA A 1 82 ? -0.249 -0.404 9.078 1.00 90.94 82 ALA A O 1
ATOM 635 N N . THR A 1 83 ? -1.028 -1.640 10.779 1.00 93.50 83 THR A N 1
ATOM 636 C CA . THR A 1 83 ? -0.261 -2.850 10.440 1.00 93.50 83 THR A CA 1
ATOM 637 C C . THR A 1 83 ? -0.651 -3.391 9.063 1.00 93.50 83 THR A C 1
ATOM 639 O O . THR A 1 83 ? 0.206 -3.739 8.250 1.00 93.50 83 THR A O 1
ATOM 642 N N . THR A 1 84 ? -1.952 -3.441 8.769 1.00 95.19 84 THR A N 1
ATOM 643 C CA . THR A 1 84 ? -2.468 -3.863 7.459 1.00 95.19 84 THR A CA 1
ATOM 644 C C . THR A 1 84 ? -1.971 -2.947 6.341 1.00 95.19 84 THR A C 1
ATOM 646 O O . THR A 1 84 ? -1.490 -3.422 5.311 1.00 95.19 84 THR A O 1
ATOM 649 N N . ARG A 1 85 ? -2.051 -1.632 6.553 1.00 94.88 85 ARG A N 1
ATOM 650 C CA . ARG A 1 85 ? -1.572 -0.604 5.626 1.00 94.88 85 ARG A CA 1
ATOM 651 C C . ARG A 1 85 ? -0.099 -0.785 5.298 1.00 94.88 85 ARG A C 1
ATOM 653 O O . ARG A 1 85 ? 0.274 -0.749 4.128 1.00 94.88 85 ARG A O 1
ATOM 660 N N . GLU A 1 86 ? 0.723 -1.016 6.318 1.00 94.81 86 GLU A N 1
ATOM 661 C CA . GLU A 1 86 ? 2.150 -1.278 6.155 1.00 94.81 86 GLU A CA 1
ATOM 662 C C . GLU A 1 86 ? 2.4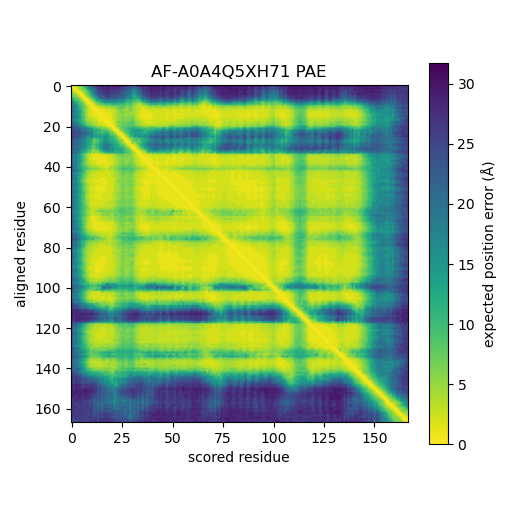02 -2.501 5.273 1.00 94.81 86 GLU A C 1
ATOM 664 O O . GLU A 1 86 ? 3.139 -2.421 4.287 1.00 94.81 86 GLU A O 1
ATOM 669 N N . ARG A 1 87 ? 1.735 -3.621 5.567 1.00 96.56 87 ARG A N 1
ATOM 670 C CA . ARG A 1 87 ? 1.880 -4.859 4.790 1.00 96.56 87 ARG A CA 1
ATOM 671 C C . ARG A 1 87 ? 1.443 -4.686 3.341 1.00 96.56 87 ARG A C 1
ATOM 673 O O . ARG A 1 87 ? 2.152 -5.129 2.436 1.00 96.56 87 ARG A O 1
ATOM 680 N N . ILE A 1 88 ? 0.323 -4.002 3.111 1.00 97.06 88 ILE A N 1
ATOM 681 C CA . ILE A 1 88 ? -0.159 -3.668 1.769 1.00 97.06 88 ILE A CA 1
ATOM 682 C C . ILE A 1 88 ? 0.864 -2.796 1.036 1.00 97.06 88 ILE A C 1
ATOM 684 O O . ILE A 1 88 ? 1.234 -3.116 -0.094 1.00 97.06 88 ILE A O 1
ATOM 688 N N . ALA A 1 89 ? 1.356 -1.725 1.662 1.00 94.88 89 ALA A N 1
ATOM 689 C CA . ALA A 1 89 ? 2.326 -0.824 1.047 1.00 94.88 89 ALA A CA 1
ATOM 690 C C . ALA A 1 89 ? 3.621 -1.559 0.674 1.00 94.88 89 ALA A C 1
ATOM 692 O O . ALA A 1 89 ? 4.114 -1.405 -0.442 1.00 94.88 89 ALA A O 1
ATOM 693 N N . LEU A 1 90 ? 4.131 -2.420 1.560 1.00 95.00 90 LEU A N 1
ATOM 694 C CA . LEU A 1 90 ? 5.298 -3.263 1.296 1.00 95.00 90 LEU A CA 1
ATOM 695 C C . LEU A 1 90 ? 5.064 -4.238 0.140 1.00 95.00 90 LEU A C 1
ATOM 697 O O . LEU A 1 90 ? 5.946 -4.409 -0.703 1.00 95.00 90 LEU A O 1
ATOM 701 N N . ALA A 1 91 ? 3.895 -4.876 0.081 1.00 94.75 91 ALA A N 1
ATOM 702 C CA . ALA A 1 91 ? 3.551 -5.795 -0.998 1.00 94.75 91 ALA A CA 1
ATOM 703 C C . ALA A 1 91 ? 3.471 -5.073 -2.350 1.00 94.75 91 ALA A C 1
ATOM 705 O O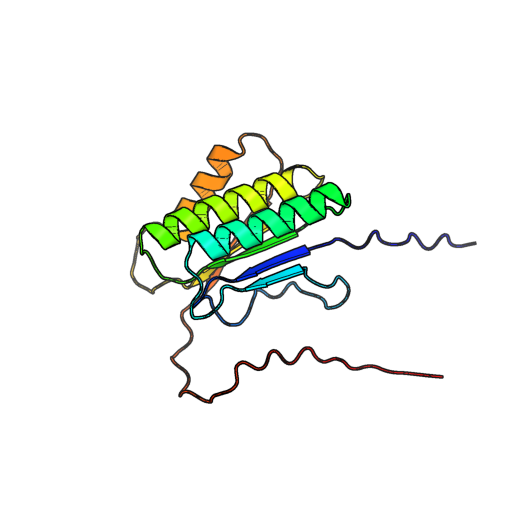 . ALA A 1 91 ? 4.091 -5.516 -3.317 1.00 94.75 91 ALA A O 1
ATOM 706 N N . LEU A 1 92 ? 2.793 -3.922 -2.397 1.00 93.62 92 LEU A N 1
ATOM 707 C CA . LEU A 1 92 ? 2.729 -3.060 -3.579 1.00 93.62 92 LEU A CA 1
ATOM 708 C C . LEU A 1 92 ? 4.127 -2.628 -4.028 1.00 93.62 92 LEU A C 1
ATOM 710 O O . LEU A 1 92 ? 4.471 -2.750 -5.202 1.00 93.62 92 LEU A O 1
ATOM 714 N N . ALA A 1 93 ? 4.957 -2.174 -3.090 1.00 91.56 93 ALA A N 1
ATOM 715 C CA . ALA A 1 93 ? 6.296 -1.702 -3.396 1.00 91.56 93 ALA A CA 1
ATOM 716 C C . ALA A 1 93 ? 7.210 -2.818 -3.918 1.00 91.56 93 ALA A C 1
ATOM 718 O O . ALA A 1 93 ? 7.988 -2.607 -4.845 1.00 91.56 93 ALA A O 1
ATOM 719 N N . ARG A 1 94 ? 7.109 -4.024 -3.348 1.00 90.94 94 ARG A N 1
ATOM 720 C CA . ARG A 1 94 ? 7.864 -5.196 -3.810 1.00 90.94 94 ARG A CA 1
ATOM 721 C C . ARG A 1 94 ? 7.432 -5.639 -5.197 1.00 90.94 94 ARG A C 1
ATOM 723 O O . ARG A 1 94 ? 8.308 -5.934 -6.006 1.00 90.94 94 ARG A O 1
ATOM 730 N N . HIS A 1 95 ? 6.124 -5.669 -5.444 1.00 90.25 95 HIS A N 1
ATOM 731 C CA . HIS A 1 95 ? 5.564 -6.034 -6.736 1.00 90.25 95 HIS A CA 1
ATOM 732 C C . HIS A 1 95 ? 6.002 -5.042 -7.819 1.00 90.25 95 HIS A C 1
ATOM 734 O O . HIS A 1 95 ? 6.568 -5.442 -8.830 1.00 90.25 95 HIS A O 1
ATOM 740 N N . CYS A 1 96 ? 5.820 -3.738 -7.589 1.00 87.19 96 CYS A N 1
ATOM 741 C CA . CYS A 1 96 ? 6.226 -2.723 -8.558 1.00 87.19 96 CYS A CA 1
ATOM 742 C C . CYS A 1 96 ? 7.753 -2.685 -8.722 1.00 87.19 96 CYS A C 1
ATOM 744 O O . CYS A 1 96 ? 8.251 -2.729 -9.842 1.00 87.19 96 CYS A O 1
ATOM 746 N N . GLY A 1 97 ? 8.514 -2.693 -7.624 1.00 84.19 97 GLY A N 1
ATOM 747 C CA . GLY A 1 97 ? 9.979 -2.625 -7.638 1.00 84.19 97 GLY A CA 1
ATOM 748 C C . GLY A 1 97 ? 10.693 -3.839 -8.248 1.00 84.19 97 GLY A C 1
ATOM 749 O O . GLY A 1 97 ? 11.918 -3.829 -8.329 1.00 84.19 97 GLY A O 1
ATOM 750 N N . ALA A 1 98 ? 9.971 -4.885 -8.661 1.00 81.88 98 ALA A N 1
ATOM 751 C CA . ALA A 1 98 ? 10.520 -5.972 -9.472 1.00 81.88 98 ALA A CA 1
ATOM 752 C C . ALA A 1 98 ? 10.717 -5.580 -10.954 1.00 81.88 98 ALA A C 1
ATOM 754 O O . ALA A 1 98 ? 11.259 -6.373 -11.727 1.00 81.88 98 ALA A O 1
ATOM 755 N N . HIS A 1 99 ? 10.287 -4.379 -11.355 1.00 75.12 99 HIS A N 1
ATOM 756 C CA . HIS A 1 99 ? 10.254 -3.925 -12.745 1.00 75.12 99 HIS A CA 1
ATOM 757 C C . HIS A 1 99 ? 10.861 -2.523 -12.916 1.00 75.12 99 HIS A C 1
ATOM 759 O O . HIS A 1 99 ? 10.845 -1.705 -11.995 1.00 75.12 99 HIS A O 1
ATOM 765 N N . ASP A 1 100 ? 11.396 -2.241 -14.110 1.00 66.00 100 ASP A N 1
ATOM 766 C CA . ASP A 1 100 ? 12.058 -0.967 -14.412 1.00 66.00 100 ASP A CA 1
ATOM 767 C C . ASP A 1 100 ? 11.082 0.224 -14.331 1.00 66.00 100 ASP A C 1
ATOM 769 O O . ASP A 1 100 ? 10.013 0.220 -14.946 1.00 66.00 100 ASP A O 1
ATOM 773 N N . ALA A 1 101 ? 11.497 1.277 -13.615 1.00 61.38 101 ALA A N 1
ATOM 774 C CA . ALA A 1 101 ? 10.771 2.541 -13.428 1.00 61.38 101 ALA A CA 1
ATOM 775 C C . ALA A 1 101 ? 9.410 2.410 -12.714 1.00 61.38 101 ALA A C 1
ATOM 777 O O . ALA A 1 101 ? 8.380 2.885 -13.203 1.00 61.38 101 ALA A O 1
ATOM 778 N N . ALA A 1 102 ? 9.435 1.785 -11.537 1.00 79.50 102 ALA A N 1
ATOM 779 C CA . ALA A 1 102 ? 8.283 1.629 -10.666 1.00 79.50 102 ALA A CA 1
ATOM 780 C C . ALA A 1 102 ? 8.025 2.833 -9.750 1.00 79.50 102 ALA A C 1
ATOM 782 O O . ALA A 1 102 ? 8.937 3.383 -9.124 1.00 79.50 102 ALA A O 1
ATOM 783 N N . GLU A 1 103 ? 6.750 3.191 -9.621 1.00 85.25 103 GLU A N 1
ATOM 784 C CA . GLU A 1 103 ? 6.289 4.270 -8.748 1.00 85.25 103 GLU A CA 1
ATOM 785 C C . GLU A 1 103 ? 5.255 3.748 -7.747 1.00 85.25 103 GLU A C 1
ATOM 787 O O . GLU A 1 103 ? 4.273 3.101 -8.123 1.00 85.25 103 GLU A O 1
ATOM 792 N N . LEU A 1 104 ? 5.461 4.064 -6.468 1.00 87.06 104 LEU A N 1
ATOM 793 C CA . LEU A 1 104 ? 4.477 3.882 -5.410 1.00 87.06 104 LEU A CA 1
ATOM 794 C C . LEU A 1 104 ? 3.991 5.249 -4.941 1.00 87.06 104 LEU A C 1
ATOM 796 O O . LEU A 1 104 ? 4.764 6.061 -4.442 1.00 87.06 104 LEU A O 1
ATOM 800 N N . PHE A 1 105 ? 2.693 5.472 -5.054 1.00 88.06 105 PHE A N 1
ATOM 801 C CA . PHE A 1 105 ? 2.017 6.644 -4.527 1.00 88.06 105 PHE A CA 1
ATOM 802 C C . PHE A 1 105 ? 1.342 6.267 -3.214 1.00 88.06 105 PHE A C 1
ATOM 804 O O . PHE A 1 105 ? 0.475 5.393 -3.188 1.00 88.06 105 PHE A O 1
ATOM 811 N N . LEU A 1 106 ? 1.724 6.933 -2.133 1.00 86.12 106 LEU A N 1
ATOM 812 C CA . LEU A 1 106 ? 1.010 6.880 -0.866 1.00 86.12 106 LEU A CA 1
ATOM 813 C C . LEU A 1 106 ? 0.234 8.190 -0.740 1.00 86.12 106 LEU A C 1
ATOM 815 O O . LEU A 1 106 ? 0.830 9.269 -0.761 1.00 86.12 106 LEU A O 1
ATOM 819 N N . GLU A 1 107 ? -1.090 8.116 -0.649 1.00 86.06 107 GLU A N 1
ATOM 820 C CA . GLU A 1 107 ? -1.922 9.304 -0.453 1.00 86.06 107 GLU A CA 1
ATOM 821 C C . GLU A 1 107 ? -2.736 9.190 0.827 1.00 86.06 107 GLU A C 1
ATOM 823 O O . GLU A 1 107 ? -3.383 8.174 1.066 1.00 86.06 107 GLU A O 1
ATOM 828 N N . GLY A 1 108 ? -2.762 10.267 1.603 1.00 78.69 108 GLY A N 1
ATOM 829 C CA . GLY A 1 108 ? -3.522 10.350 2.843 1.00 78.69 108 GLY A CA 1
ATOM 830 C C . GLY A 1 108 ? -3.957 11.782 3.135 1.00 78.69 108 GLY A C 1
ATOM 831 O O . GLY A 1 108 ? -3.546 12.738 2.468 1.00 78.69 108 GLY A O 1
ATOM 832 N N . THR A 1 109 ? -4.819 11.941 4.131 1.00 68.12 109 THR A N 1
ATOM 833 C CA . THR A 1 109 ? -5.218 13.252 4.654 1.00 68.12 109 THR A CA 1
ATOM 834 C C . THR A 1 109 ? -4.293 13.671 5.792 1.00 68.12 109 THR A C 1
ATOM 836 O O . THR A 1 109 ? -3.972 12.857 6.653 1.00 68.12 109 THR A O 1
ATOM 839 N N . VAL A 1 110 ? -3.875 14.936 5.812 1.00 64.38 110 VAL A N 1
ATOM 840 C CA . VAL A 1 110 ? -3.148 15.535 6.939 1.00 64.38 110 VAL A CA 1
ATOM 841 C C . VAL A 1 110 ? -4.167 16.131 7.889 1.00 64.38 110 VAL A C 1
ATOM 843 O O . VAL A 1 110 ? -4.908 17.026 7.498 1.00 64.38 110 VAL A O 1
ATOM 846 N N . GLU A 1 111 ? -4.205 15.676 9.135 1.00 58.47 111 GLU A N 1
ATOM 847 C CA . GLU A 1 111 ? -4.926 16.410 10.173 1.00 58.47 111 GLU A CA 1
ATOM 848 C C . GLU A 1 111 ? -4.067 17.610 10.605 1.00 58.47 111 GLU A C 1
ATOM 850 O O . GLU A 1 111 ? -2.855 17.498 10.777 1.00 58.47 111 GLU A O 1
ATOM 855 N N . HIS A 1 112 ? -4.678 18.794 10.659 1.00 49.62 112 HIS A N 1
ATOM 856 C CA . HIS A 1 112 ? -4.019 20.109 10.627 1.00 49.62 112 HIS A CA 1
ATOM 857 C C . HIS A 1 112 ? -3.211 20.510 11.881 1.00 49.62 112 HIS A C 1
ATOM 859 O O . HIS A 1 112 ? -2.973 21.698 12.101 1.00 49.62 112 HIS A O 1
ATOM 865 N N . GLU A 1 113 ? -2.726 19.574 12.690 1.00 45.59 113 GLU A N 1
ATOM 866 C CA . GLU A 1 113 ? -2.030 19.906 13.934 1.00 45.59 113 GLU A CA 1
ATOM 867 C C . GLU A 1 113 ? -0.530 19.587 13.866 1.00 45.59 113 GLU A C 1
ATOM 869 O O . GLU A 1 113 ? -0.062 18.479 14.094 1.00 45.59 113 GLU A O 1
ATOM 874 N N . LEU A 1 114 ? 0.215 20.633 13.493 1.00 44.16 114 LEU A N 1
ATOM 875 C CA . LEU A 1 114 ? 1.545 21.008 13.988 1.00 44.16 114 LEU A CA 1
ATOM 876 C C . LEU A 1 114 ? 2.503 19.863 14.391 1.00 44.16 114 LEU A C 1
ATOM 878 O O . LEU A 1 114 ? 2.499 19.376 15.516 1.00 44.16 114 LEU A O 1
ATOM 882 N N . GLY A 1 115 ? 3.473 19.584 13.515 1.00 45.59 115 GLY A N 1
ATOM 883 C CA . GLY A 1 115 ? 4.815 19.137 13.920 1.00 45.59 115 GLY A CA 1
ATOM 884 C C . GLY A 1 115 ? 5.033 17.640 14.153 1.00 45.59 115 GLY A C 1
ATOM 885 O O . GLY A 1 115 ? 6.154 17.256 14.479 1.00 45.59 115 GLY A O 1
ATOM 886 N N . VAL A 1 116 ? 4.026 16.792 13.953 1.00 45.38 116 VAL A N 1
ATOM 887 C CA . VAL A 1 116 ? 4.171 15.339 14.100 1.00 45.38 116 VAL A CA 1
ATOM 888 C C . VAL A 1 116 ? 4.471 14.708 12.743 1.00 45.38 116 VAL A C 1
ATOM 8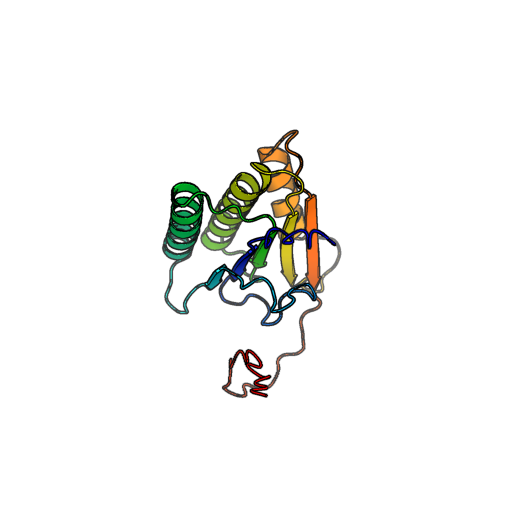90 O O . VAL A 1 116 ? 3.805 14.990 11.748 1.00 45.38 116 VAL A O 1
ATOM 893 N N . SER A 1 117 ? 5.501 13.860 12.710 1.00 53.16 117 SER A N 1
ATOM 894 C CA . SER A 1 117 ? 5.776 12.909 11.634 1.00 53.16 117 SER A CA 1
ATOM 895 C C . SER A 1 117 ? 4.470 12.267 11.179 1.00 53.16 117 SER A C 1
ATOM 897 O O . SER A 1 117 ? 3.884 11.473 11.917 1.00 53.16 117 SER A O 1
ATOM 899 N N . THR A 1 118 ? 3.973 12.647 10.003 1.00 73.00 118 THR A N 1
ATOM 900 C CA . THR A 1 118 ? 2.697 12.116 9.532 1.00 73.00 118 THR A CA 1
ATOM 901 C C . THR A 1 118 ? 2.827 10.590 9.426 1.00 73.00 118 THR A C 1
ATOM 903 O O . THR A 1 118 ? 3.855 10.108 8.945 1.00 73.00 118 THR A O 1
ATOM 906 N N . PRO A 1 119 ? 1.830 9.802 9.858 1.00 79.94 119 PRO A N 1
ATOM 907 C CA . PRO A 1 119 ? 1.847 8.341 9.730 1.00 79.94 119 PRO A CA 1
ATOM 908 C C . PRO A 1 119 ? 2.204 7.860 8.313 1.00 79.94 119 PRO A C 1
ATOM 910 O O . PRO A 1 119 ? 2.846 6.829 8.134 1.00 79.94 119 PRO A O 1
ATOM 913 N N . LEU A 1 120 ? 1.882 8.666 7.294 1.00 82.50 120 LEU A N 1
ATOM 914 C CA . LEU A 1 120 ? 2.269 8.443 5.902 1.00 82.50 120 LEU A CA 1
ATOM 915 C C . LEU A 1 120 ? 3.780 8.596 5.635 1.00 82.50 120 LEU A C 1
ATOM 917 O O . LEU A 1 120 ? 4.326 7.830 4.846 1.00 82.50 120 LEU A O 1
ATOM 921 N N . LEU A 1 121 ? 4.458 9.560 6.275 1.00 85.38 121 LEU A N 1
ATOM 922 C CA . LEU A 1 121 ? 5.921 9.692 6.225 1.00 85.38 121 LEU A CA 1
ATOM 923 C C . LEU A 1 121 ? 6.593 8.496 6.904 1.00 85.38 121 LEU A C 1
ATOM 925 O O . LEU A 1 121 ? 7.481 7.891 6.311 1.00 85.38 121 LEU A O 1
ATOM 929 N N . ALA A 1 122 ? 6.124 8.109 8.095 1.00 87.50 122 ALA A N 1
ATOM 930 C CA . ALA A 1 122 ? 6.654 6.944 8.804 1.00 87.50 122 ALA A CA 1
ATOM 931 C C . ALA A 1 122 ? 6.474 5.657 7.979 1.00 87.50 122 ALA A C 1
ATOM 933 O O . ALA A 1 122 ? 7.406 4.871 7.833 1.00 87.50 122 ALA A O 1
ATOM 934 N N . LEU A 1 123 ? 5.306 5.485 7.355 1.00 88.75 123 LEU A N 1
ATOM 935 C CA . LEU A 1 123 ? 5.043 4.393 6.422 1.00 88.75 123 LEU A CA 1
ATOM 936 C C . LEU A 1 123 ? 6.005 4.412 5.225 1.00 88.75 123 LEU A C 1
ATOM 938 O O . LEU A 1 123 ? 6.533 3.370 4.843 1.00 88.75 123 LEU A O 1
ATOM 942 N N . ALA A 1 124 ? 6.242 5.583 4.632 1.00 89.50 124 ALA A N 1
ATOM 943 C CA . ALA A 1 124 ? 7.166 5.736 3.514 1.00 89.50 124 ALA A CA 1
ATOM 944 C C . ALA A 1 124 ? 8.598 5.342 3.894 1.00 89.50 124 ALA A C 1
ATOM 946 O O . ALA A 1 124 ? 9.259 4.636 3.129 1.00 89.50 124 ALA A O 1
ATOM 947 N N . ASP A 1 125 ? 9.053 5.754 5.078 1.00 89.88 125 ASP A N 1
ATOM 948 C CA . ASP A 1 125 ? 10.366 5.404 5.615 1.00 89.88 125 ASP A CA 1
ATOM 949 C C . ASP A 1 125 ? 10.476 3.901 5.887 1.00 89.88 125 ASP A C 1
ATOM 951 O O . ASP A 1 125 ? 11.462 3.281 5.483 1.00 89.88 125 ASP A O 1
ATOM 955 N N . THR A 1 126 ? 9.447 3.285 6.476 1.00 91.06 126 THR A N 1
ATOM 956 C CA . THR A 1 126 ? 9.381 1.829 6.676 1.00 91.06 126 THR A CA 1
ATOM 957 C C . THR A 1 126 ? 9.466 1.077 5.349 1.00 91.06 126 THR A C 1
ATOM 959 O O . THR A 1 126 ? 10.272 0.155 5.200 1.00 91.06 126 THR A O 1
ATOM 962 N N . VAL A 1 127 ? 8.684 1.494 4.348 1.00 91.06 127 VAL A N 1
ATOM 963 C CA . VAL A 1 127 ? 8.701 0.883 3.013 1.00 91.06 127 VAL A CA 1
ATOM 964 C C . VAL A 1 127 ? 10.073 1.043 2.363 1.00 91.06 127 VAL A C 1
ATOM 966 O O . VAL A 1 127 ? 10.624 0.073 1.844 1.00 91.06 127 VAL A O 1
ATOM 969 N N . ARG A 1 128 ? 10.666 2.238 2.429 1.00 88.62 128 ARG A N 1
ATOM 970 C CA . ARG A 1 128 ? 11.998 2.503 1.878 1.00 88.62 128 ARG A CA 1
ATOM 971 C C . ARG A 1 128 ? 13.075 1.664 2.563 1.00 88.62 128 ARG A C 1
ATOM 973 O O . ARG A 1 128 ? 13.883 1.043 1.876 1.00 88.62 128 ARG A O 1
ATOM 980 N N . GLY A 1 129 ? 13.056 1.594 3.893 1.00 87.75 129 GLY A N 1
ATOM 981 C CA . GLY A 1 129 ? 13.985 0.787 4.682 1.00 87.75 129 GLY A CA 1
ATOM 982 C C . GLY A 1 129 ? 13.894 -0.704 4.350 1.00 87.75 129 GLY A C 1
ATOM 983 O O . GLY A 1 129 ? 14.917 -1.369 4.206 1.00 87.75 129 GLY A O 1
ATOM 984 N N . ALA A 1 130 ? 12.682 -1.223 4.143 1.00 88.19 130 ALA A N 1
ATOM 985 C CA . ALA A 1 130 ? 12.457 -2.626 3.800 1.00 88.19 130 ALA A CA 1
ATOM 986 C C . ALA A 1 130 ? 12.845 -2.998 2.356 1.00 88.19 130 ALA A C 1
ATOM 988 O O . ALA A 1 130 ? 13.033 -4.181 2.057 1.00 88.19 130 ALA A O 1
ATOM 989 N N . LEU A 1 131 ? 12.927 -2.022 1.449 1.00 84.12 131 LEU A N 1
ATOM 990 C CA . LEU A 1 131 ? 13.276 -2.241 0.041 1.00 84.12 131 LEU A CA 1
ATOM 991 C C . LEU A 1 131 ? 14.774 -2.096 -0.247 1.00 84.12 131 LEU A C 1
ATOM 993 O O . LEU A 1 131 ? 15.226 -2.599 -1.278 1.00 84.12 131 LEU A O 1
ATOM 997 N N . GLY A 1 132 ? 15.537 -1.461 0.649 1.00 82.88 132 GLY A N 1
ATOM 998 C CA . GLY A 1 132 ? 16.977 -1.259 0.491 1.00 82.88 132 GLY A CA 1
ATOM 999 C C . GLY A 1 132 ? 17.312 -0.505 -0.799 1.00 82.88 132 GLY A C 1
ATOM 1000 O O . GLY A 1 132 ? 16.740 0.546 -1.075 1.00 82.88 132 GLY A O 1
ATOM 1001 N N . ASP A 1 133 ? 18.205 -1.071 -1.614 1.00 78.12 133 ASP A N 1
ATOM 1002 C CA . ASP A 1 133 ? 18.712 -0.446 -2.847 1.00 78.12 133 ASP A CA 1
ATOM 1003 C C . ASP A 1 133 ? 17.779 -0.592 -4.068 1.00 78.12 133 ASP A C 1
ATOM 1005 O O . ASP A 1 133 ? 18.161 -0.254 -5.192 1.00 78.12 133 ASP A O 1
ATOM 1009 N N . ARG A 1 134 ? 16.557 -1.120 -3.903 1.00 77.50 134 ARG A N 1
ATOM 1010 C CA . ARG A 1 134 ? 15.617 -1.267 -5.027 1.00 77.50 134 ARG A CA 1
ATOM 1011 C C . ARG A 1 134 ? 15.188 0.096 -5.575 1.00 77.50 134 ARG A C 1
ATOM 1013 O O . ARG A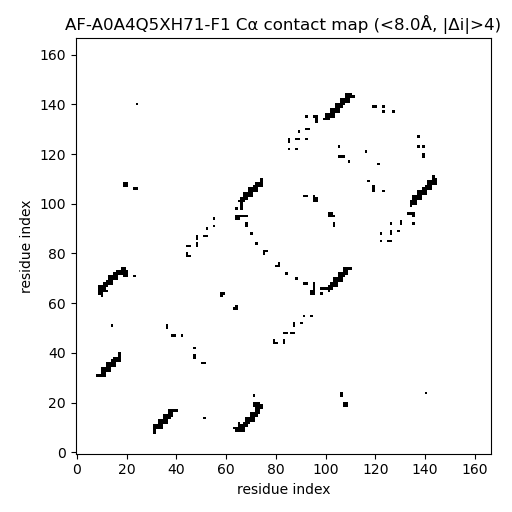 1 134 ? 14.785 0.987 -4.830 1.00 77.50 134 ARG A O 1
ATOM 1020 N N . ALA A 1 135 ? 15.195 0.222 -6.901 1.00 71.12 135 ALA A N 1
ATOM 1021 C CA . ALA A 1 135 ? 14.812 1.437 -7.612 1.00 71.12 135 ALA A CA 1
ATOM 1022 C C . ALA A 1 135 ? 13.282 1.603 -7.677 1.00 71.12 135 ALA A C 1
ATOM 1024 O O . ALA A 1 135 ? 12.664 1.372 -8.715 1.00 71.12 135 ALA A O 1
ATOM 1025 N N . ILE A 1 136 ? 12.669 2.012 -6.564 1.00 83.31 136 ILE A N 1
ATOM 1026 C CA . ILE A 1 136 ? 11.282 2.487 -6.535 1.00 83.31 136 ILE A CA 1
ATOM 1027 C C . ILE A 1 136 ? 11.236 3.961 -6.144 1.00 83.31 136 ILE A C 1
ATOM 1029 O O . ILE A 1 136 ? 11.934 4.406 -5.231 1.00 83.31 136 ILE A O 1
ATOM 1033 N N . THR A 1 137 ? 10.383 4.724 -6.820 1.00 85.75 137 THR A N 1
ATOM 1034 C CA . THR A 1 137 ? 10.079 6.097 -6.412 1.00 85.75 137 THR A CA 1
ATOM 1035 C C . THR A 1 137 ? 8.843 6.079 -5.523 1.00 85.75 137 THR A C 1
ATOM 1037 O O . THR A 1 137 ? 7.775 5.671 -5.974 1.00 85.75 137 THR A O 1
ATOM 1040 N N . ILE A 1 138 ? 8.979 6.518 -4.269 1.00 84.69 138 ILE A N 1
ATOM 1041 C CA . ILE A 1 138 ? 7.849 6.689 -3.345 1.00 84.69 138 ILE A CA 1
ATOM 1042 C C . ILE A 1 138 ? 7.426 8.158 -3.380 1.00 84.69 138 ILE A C 1
ATOM 1044 O O . ILE A 1 138 ? 8.228 9.040 -3.074 1.00 84.69 138 ILE A O 1
ATOM 1048 N N . GLN A 1 139 ? 6.178 8.418 -3.756 1.00 84.50 139 GLN A N 1
ATOM 1049 C CA . GLN A 1 139 ? 5.590 9.755 -3.786 1.00 84.50 139 GLN A CA 1
ATOM 1050 C C . GLN A 1 139 ? 4.522 9.876 -2.702 1.00 84.50 139 GLN A C 1
ATOM 1052 O O . GLN A 1 139 ? 3.660 9.006 -2.578 1.00 84.50 139 GLN A O 1
ATOM 1057 N N . LEU A 1 140 ? 4.578 10.961 -1.928 1.00 81.62 140 LEU A N 1
ATOM 1058 C CA . LEU A 1 140 ? 3.640 11.234 -0.842 1.00 81.62 140 LEU A CA 1
ATOM 1059 C C . LEU A 1 140 ? 2.708 12.366 -1.245 1.00 81.62 140 LEU A C 1
ATOM 1061 O O . LEU A 1 140 ? 3.153 13.493 -1.455 1.00 81.62 140 LEU A O 1
ATOM 1065 N N . ASN A 1 141 ? 1.414 12.070 -1.316 1.00 78.81 141 ASN A N 1
ATOM 1066 C CA . ASN A 1 141 ? 0.384 13.067 -1.573 1.00 78.81 141 ASN A CA 1
ATOM 1067 C C . ASN A 1 141 ? -0.396 13.322 -0.288 1.00 78.81 141 ASN A C 1
ATOM 1069 O O . ASN A 1 141 ? -1.272 12.552 0.109 1.00 78.81 141 ASN A O 1
ATOM 1073 N N . LEU A 1 142 ? -0.054 14.432 0.353 1.00 73.56 142 LEU A N 1
ATOM 1074 C CA . LEU A 1 142 ? -0.692 14.921 1.562 1.00 73.56 142 LEU A CA 1
ATOM 1075 C C . LEU A 1 142 ? -1.835 15.863 1.187 1.00 73.56 142 LEU A C 1
ATOM 1077 O O . LEU A 1 142 ? -1.626 16.842 0.471 1.00 73.56 142 LEU A O 1
ATOM 1081 N N . ARG A 1 143 ? -3.049 15.562 1.649 1.00 69.06 143 ARG A N 1
ATOM 1082 C CA . ARG A 1 143 ? -4.235 16.376 1.361 1.00 69.06 143 ARG A CA 1
ATOM 1083 C C . ARG A 1 143 ? -4.752 17.069 2.599 1.00 69.06 143 ARG A C 1
ATOM 1085 O O . ARG A 1 143 ? -4.875 16.443 3.647 1.00 69.06 143 ARG A O 1
ATOM 1092 N N . GLU A 1 144 ? -5.145 18.323 2.438 1.00 63.38 144 GLU A N 1
ATOM 1093 C CA . GLU A 1 144 ? -5.942 19.010 3.447 1.00 63.38 144 GLU A CA 1
ATOM 1094 C C . GLU A 1 144 ? -7.319 18.334 3.573 1.00 63.38 144 GLU A C 1
ATOM 1096 O O . GLU A 1 144 ? -7.896 17.893 2.563 1.00 63.38 144 GLU A O 1
ATOM 1101 N N . PRO A 1 145 ? -7.862 18.221 4.796 1.00 56.12 145 PRO A N 1
ATOM 1102 C CA . PRO A 1 145 ? -9.170 17.640 5.012 1.00 56.12 145 PRO A CA 1
ATOM 1103 C C . PRO A 1 145 ? -10.201 18.547 4.339 1.00 56.12 145 PRO A C 1
ATOM 1105 O O . PRO A 1 145 ? -10.302 19.739 4.622 1.00 56.12 145 PRO A O 1
ATOM 1108 N N . SER A 1 146 ? -10.972 17.992 3.404 1.00 53.50 146 SER A N 1
ATOM 1109 C CA . SER A 1 146 ? -12.091 18.737 2.827 1.00 53.50 146 SER A CA 1
ATOM 1110 C 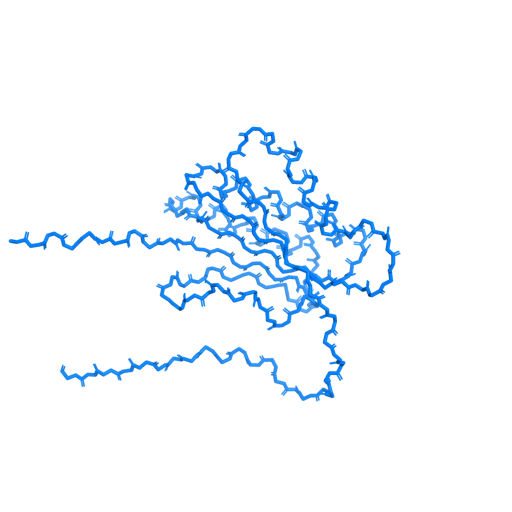C . SER A 1 146 ? -13.149 18.970 3.911 1.00 53.50 146 SER A C 1
ATOM 1112 O O . SER A 1 146 ? -13.392 18.057 4.705 1.00 53.50 146 SER A O 1
ATOM 1114 N N . PRO A 1 147 ? -13.816 20.140 3.949 1.00 47.56 147 PRO A N 1
ATOM 1115 C CA . PRO A 1 147 ? -14.899 20.367 4.897 1.00 47.56 147 PRO A CA 1
ATOM 1116 C C . PRO A 1 147 ? -15.965 19.273 4.730 1.00 47.56 147 PRO A C 1
ATOM 1118 O O . PRO A 1 147 ? -16.224 18.857 3.590 1.00 47.56 147 PRO A O 1
ATOM 1121 N N . PRO A 1 148 ? -16.580 18.793 5.829 1.00 47.53 148 PRO A N 1
ATOM 1122 C CA . PRO A 1 148 ? -17.595 17.754 5.760 1.00 47.53 148 PRO A CA 1
ATOM 1123 C C . PRO A 1 148 ? -18.728 18.251 4.866 1.00 47.53 148 PRO A C 1
ATOM 1125 O O . PRO A 1 148 ? -19.448 19.191 5.202 1.00 47.53 148 PRO A O 1
ATOM 1128 N N . ARG A 1 149 ? -18.865 17.654 3.681 1.00 49.94 149 ARG A N 1
ATOM 1129 C CA . ARG A 1 149 ? -20.040 17.897 2.849 1.00 49.94 149 ARG A CA 1
ATOM 1130 C C . ARG A 1 149 ? -21.226 17.264 3.562 1.00 49.94 149 ARG A C 1
ATOM 1132 O O . ARG A 1 149 ? -21.123 16.127 4.022 1.00 49.94 149 ARG A O 1
ATOM 1139 N N . ALA A 1 150 ? -22.330 18.007 3.655 1.00 41.12 150 ALA A N 1
ATOM 1140 C CA . ALA A 1 150 ? -23.615 17.446 4.050 1.00 41.12 150 ALA A CA 1
ATOM 1141 C C . ALA A 1 150 ? -23.833 16.156 3.252 1.00 41.12 150 ALA A C 1
ATOM 1143 O O . ALA A 1 150 ? -23.532 16.125 2.057 1.00 41.12 150 ALA A O 1
ATOM 1144 N N . ALA A 1 151 ? -24.248 15.099 3.946 1.00 42.72 151 ALA A N 1
ATOM 1145 C CA . ALA A 1 151 ? -24.417 13.761 3.405 1.00 42.72 151 ALA A CA 1
ATOM 1146 C C . ALA A 1 151 ? -25.439 13.765 2.258 1.00 42.72 151 ALA A C 1
ATOM 1148 O O . ALA A 1 151 ? -26.615 13.483 2.450 1.00 42.72 151 ALA A O 1
ATOM 1149 N N . GLU A 1 152 ? -24.995 14.103 1.054 1.00 41.31 152 GLU A N 1
ATOM 1150 C CA . GLU A 1 152 ? -25.676 13.706 -0.160 1.00 41.31 152 GLU A CA 1
ATOM 1151 C C . GLU A 1 152 ? -25.191 12.293 -0.464 1.00 41.31 152 GLU A C 1
ATOM 1153 O O . GLU A 1 152 ? -24.057 12.062 -0.890 1.00 41.31 152 GLU A O 1
ATOM 1158 N N . ASP A 1 153 ? -26.064 11.341 -0.139 1.00 41.66 153 ASP A N 1
ATOM 1159 C CA . ASP A 1 153 ? -26.020 9.942 -0.541 1.00 41.66 153 ASP A CA 1
ATOM 1160 C C . ASP A 1 153 ? -25.759 9.825 -2.045 1.00 41.66 153 ASP A C 1
ATOM 1162 O O . ASP A 1 153 ? -26.687 9.796 -2.850 1.00 41.66 153 ASP A O 1
ATOM 1166 N N . SER A 1 154 ? -24.496 9.806 -2.469 1.00 35.81 154 SER A N 1
ATOM 1167 C CA . SER A 1 154 ? -24.096 9.336 -3.799 1.00 35.81 154 SER A CA 1
ATOM 1168 C C . SER A 1 154 ? -22.573 9.247 -3.932 1.00 35.81 154 SER A C 1
ATOM 1170 O O . SER A 1 154 ? -21.920 10.049 -4.597 1.00 35.81 154 SER A O 1
ATOM 1172 N N . ALA A 1 155 ? -21.984 8.186 -3.375 1.00 37.25 155 ALA A N 1
ATOM 1173 C CA . ALA A 1 155 ? -20.703 7.676 -3.860 1.00 37.25 155 ALA A CA 1
ATOM 1174 C C . ALA A 1 155 ? -20.914 7.003 -5.233 1.00 37.25 155 ALA A C 1
ATOM 1176 O O . ALA A 1 155 ? -20.821 5.787 -5.371 1.00 37.25 155 ALA A O 1
ATOM 1177 N N . PHE A 1 156 ? -21.241 7.796 -6.256 1.00 36.56 156 PHE A N 1
ATOM 1178 C CA . PHE A 1 156 ? -21.136 7.365 -7.644 1.00 36.56 156 PHE A CA 1
ATOM 1179 C C . PHE A 1 156 ? -19.784 7.820 -8.171 1.00 36.56 156 PHE A C 1
ATOM 1181 O O . PHE A 1 156 ? -19.569 8.995 -8.466 1.00 36.56 156 PHE A O 1
ATOM 1188 N N . TRP A 1 157 ? -18.875 6.868 -8.352 1.00 36.59 157 TRP A N 1
ATOM 1189 C CA . TRP A 1 157 ? -17.810 7.046 -9.325 1.00 36.59 157 TRP A CA 1
ATOM 1190 C C . TRP A 1 157 ? -18.471 7.084 -10.699 1.00 36.59 157 TRP A C 1
ATOM 1192 O O . TRP A 1 157 ? -18.851 6.055 -11.257 1.00 36.59 157 TRP A O 1
ATOM 1202 N N . ARG A 1 158 ? -18.667 8.285 -11.239 1.00 30.05 158 ARG A N 1
ATOM 1203 C CA . ARG A 1 158 ? -19.014 8.440 -12.646 1.00 30.05 158 ARG A CA 1
ATOM 1204 C C . ARG A 1 158 ? -17.717 8.280 -13.433 1.00 30.05 158 ARG A C 1
ATOM 1206 O O . ARG A 1 158 ? -16.986 9.243 -13.629 1.00 30.05 158 ARG A O 1
ATOM 1213 N N . VAL A 1 159 ? -17.415 7.047 -13.834 1.00 33.06 159 VAL A N 1
ATOM 1214 C CA . VAL A 1 159 ? -16.488 6.815 -14.945 1.00 33.06 159 VAL A CA 1
ATOM 1215 C C . VAL A 1 159 ? -17.204 7.361 -16.174 1.00 33.06 159 VAL A C 1
ATOM 1217 O O . VAL A 1 159 ? -18.262 6.849 -16.550 1.00 33.06 159 VAL A O 1
ATOM 1220 N N . ASP A 1 160 ? -16.714 8.464 -16.734 1.00 29.84 160 ASP A N 1
ATOM 1221 C CA . ASP A 1 160 ? -17.349 9.110 -17.879 1.00 29.84 160 ASP A CA 1
ATOM 1222 C C . ASP A 1 160 ? -17.093 8.257 -19.133 1.00 29.84 160 ASP A C 1
ATOM 1224 O O . ASP A 1 160 ? -16.170 8.473 -19.913 1.00 29.84 160 ASP A O 1
ATOM 1228 N N . ALA A 1 161 ? -17.907 7.217 -19.320 1.00 35.78 161 ALA A N 1
ATOM 1229 C CA . ALA A 1 161 ? -17.898 6.382 -20.512 1.00 35.78 161 ALA A CA 1
ATOM 1230 C C . ALA A 1 161 ? -18.522 7.144 -21.694 1.00 35.78 161 ALA A C 1
ATOM 1232 O O . ALA A 1 161 ? -19.647 6.866 -22.110 1.00 35.78 161 ALA A O 1
ATOM 1233 N N . ARG A 1 162 ? -17.812 8.138 -22.238 1.00 31.34 162 ARG A N 1
ATOM 1234 C CA . ARG A 1 162 ? -18.104 8.753 -23.546 1.00 31.34 162 ARG A CA 1
ATOM 1235 C C . ARG A 1 162 ? -16.763 9.086 -24.206 1.00 31.34 162 ARG A C 1
ATOM 1237 O O . ARG A 1 162 ? -16.004 9.894 -23.699 1.00 31.34 162 ARG A O 1
ATOM 1244 N N . ARG A 1 163 ? -16.426 8.518 -25.363 1.00 27.88 163 ARG A N 1
ATOM 1245 C CA . ARG A 1 163 ? -17.146 8.742 -26.621 1.00 27.88 163 ARG A CA 1
ATOM 1246 C C . ARG A 1 163 ? -17.157 7.504 -27.518 1.00 27.88 163 ARG A C 1
ATOM 1248 O O . ARG A 1 163 ? -16.121 7.070 -28.007 1.00 27.88 163 ARG A O 1
ATOM 1255 N N . PHE A 1 164 ? -18.365 7.065 -27.859 1.00 30.92 164 PHE A N 1
ATOM 1256 C CA . PHE A 1 164 ? -18.638 6.565 -29.201 1.00 30.92 164 PHE A CA 1
ATOM 1257 C C . PHE A 1 164 ? -18.294 7.656 -30.225 1.00 30.92 164 PHE A C 1
ATOM 1259 O O . PHE A 1 164 ? -18.774 8.787 -30.114 1.00 30.92 164 PHE A O 1
ATOM 1266 N N . ARG A 1 165 ? -17.568 7.282 -31.277 1.00 23.72 165 ARG A N 1
ATOM 1267 C CA . ARG A 1 165 ? -17.973 7.618 -32.643 1.00 23.72 165 ARG A CA 1
ATOM 1268 C C . ARG A 1 165 ? -17.772 6.388 -33.514 1.00 23.72 165 ARG A C 1
ATOM 1270 O O . ARG A 1 165 ? -16.649 6.030 -33.841 1.00 23.72 165 ARG A O 1
ATOM 1277 N N . ALA A 1 166 ? -18.892 5.762 -33.855 1.00 32.41 166 ALA A N 1
ATOM 1278 C CA . ALA A 1 166 ? -19.013 5.055 -35.113 1.00 32.41 166 ALA A CA 1
ATOM 1279 C C . ALA A 1 166 ? -19.057 6.110 -36.224 1.00 32.41 166 ALA A C 1
ATOM 1281 O O . ALA A 1 166 ? -19.905 7.004 -36.181 1.00 32.41 166 ALA A O 1
ATOM 1282 N N . SER A 1 167 ? -18.117 6.033 -37.158 1.00 35.50 167 SER A N 1
ATOM 1283 C CA . SER A 1 167 ? -18.210 6.457 -38.561 1.00 35.50 167 SER A CA 1
ATOM 1284 C C . SER A 1 167 ? -17.026 5.825 -39.276 1.00 35.50 167 SER A C 1
ATOM 1286 O O . SER A 1 167 ? -15.891 6.188 -38.899 1.00 35.50 167 SER A O 1
#

Radius of gyration: 17.4 Å; Cα contacts (8 Å, |Δi|>4): 229; chains: 1; bounding box: 45×36×59 Å

Secondary structure (DSSP, 8-state):
----------EEEEEE-TT--SS--TT--GGG--EEEE--TT--HHHHHHHHHHHHHHHHHTT--EEEEEEE--S---HHHHHHHHHHHHHHHHHHTTSTTEEEEEEEEPPS-TT---HHHHHHHHHHHHHTT--EEEEEEEEPPPP--------------------

Sequence (167 aa):
MQRTLATSRKLRILVVERGAPSRGGSGWTDADGPVLVMQMKSETPSAFEQRVLERLALAERDLHHFHTATLLTASSEEEDTATTRERIALALARHCGAHDAAELFLEGTVEHELGVSTPLLALADTVRGALGDRAITIQLNLREPSPPRAAEDSAFWRVDARRFRAS

pLDDT: mean 74.06, std 21.26, range [23.72, 97.75]

Mean predicted aligned error: 11.03 Å

Solvent-accessible surface area (backbone atoms only — not comparable to full-atom values): 10208 Å² total; per-residue (Å²): 135,84,80,78,74,76,74,77,77,63,32,32,37,39,37,34,41,67,77,23,72,96,65,78,76,97,77,82,61,84,88,44,63,69,48,75,47,69,47,52,98,87,55,51,46,68,60,43,40,49,54,54,49,51,52,50,52,52,29,55,74,70,72,48,66,41,37,34,36,36,40,33,34,35,80,68,76,52,66,65,48,44,55,32,50,48,53,46,51,42,50,50,46,53,60,18,39,76,43,88,80,10,37,36,37,44,32,36,59,46,76,94,69,83,92,62,83,47,70,67,56,54,47,49,50,52,42,48,64,75,51,60,90,53,66,53,48,79,44,80,47,78,33,77,72,73,78,88,70,79,88,70,93,64,96,66,83,77,74,78,90,71,79,87,77,91,128

Nearest PDB structures (foldseek):
  6vbv-assembly1_3  TM=5.648E-01  e=3.145E-01  Bos taurus
  6lqs-assembly1_SP  TM=4.606E-01  e=1.429E+00  Saccharomyces cerevisiae S288C
  7jlr-assembly1_A-2  TM=3.335E-01  e=4.890E-01  Bacillus subtilis
  8oo0-assembly1_SO  TM=3.860E-01  e=1.429E+00  Thermochaetoides thermophila
  2xd7-assembly4_D  TM=5.378E-01  e=7.843E+00  Homo sapiens